Protein AF-A0A966WIM6-F1 (afdb_monomer_lite)

Radius of gyration: 26.94 Å; chains: 1; bounding box: 56×34×84 Å

Foldseek 3Di:
DDDDDDDDDDDDDDDDDDDPDDPPPPDQPDFDDDPDQKGKRWDADPVCRPPDIDIDIDPPPDNAAAEAEDPDDEDPQWDWDFPDDDDSYTYIDTDRDQPLDEPADAFFDWDDPDPRHIYGDCQWGQDPVVRDIGGGND

pLDDT: mean 73.27, std 20.08, range [28.98, 95.62]

Secondary structure (DSSP, 8-state):
-------------------SS-------------SSS--EEEEE-SS-TTS-EEEEEPPTT-S--EEE--SSPPPTTEEEEEEEEETTEEEEEEEE----EE-PPTTEEEEEEETTEEEEEEEEEEETTTTEEEES--

Sequence (138 aa):
MYTKINFSFLFFLLVSVLGPAGFLPLQVKGQTIRASTQKEIRIFDPANPANGNISLRTASGTAAYTMILPATLPVANQLLRVNSITTNVATLGWVTSLSSTGTGSNGQVAYWTSGTSQAGSANLFWNNTSARLGIGTS

Structure (mmCIF, N/CA/C/O backbone):
data_AF-A0A966WIM6-F1
#
_entry.id   AF-A0A966WIM6-F1
#
loop_
_atom_site.group_PDB
_atom_site.id
_atom_site.type_symbol
_atom_site.label_atom_id
_atom_site.label_alt_id
_atom_site.label_comp_id
_atom_site.label_asym_id
_atom_site.label_entity_id
_atom_site.label_seq_id
_atom_site.pdbx_PDB_ins_code
_atom_site.Cartn_x
_atom_site.Cartn_y
_atom_site.Cartn_z
_atom_site.occupancy
_atom_site.B_iso_or_equiv
_atom_site.auth_seq_id
_atom_site.auth_comp_id
_atom_site.auth_asym_id
_atom_site.auth_atom_id
_atom_site.pdbx_PDB_model_num
ATOM 1 N N . MET A 1 1 ? -31.501 -0.571 47.704 1.00 37.88 1 MET A N 1
ATOM 2 C CA . MET A 1 1 ? -30.383 -1.501 47.967 1.00 37.88 1 MET A CA 1
ATOM 3 C C . MET A 1 1 ? -29.591 -1.601 46.666 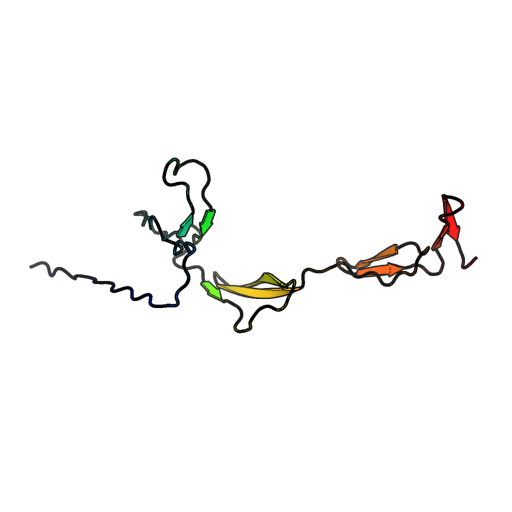1.00 37.88 1 MET A C 1
ATOM 5 O O . MET A 1 1 ? -30.102 -2.175 45.719 1.00 37.88 1 MET A O 1
ATOM 9 N N . TYR A 1 2 ? -28.458 -0.902 46.546 1.00 36.78 2 TYR A N 1
ATOM 10 C CA . TYR A 1 2 ? -27.693 -0.830 45.291 1.00 36.78 2 TYR A CA 1
ATOM 11 C C . TYR A 1 2 ? -26.502 -1.786 45.354 1.00 36.78 2 TYR A C 1
ATOM 13 O O . TYR A 1 2 ? -25.617 -1.624 46.193 1.00 36.78 2 TYR A O 1
ATOM 21 N N . THR A 1 3 ? -26.492 -2.782 44.471 1.00 38.22 3 THR A N 1
ATOM 22 C CA . THR A 1 3 ? -25.400 -3.752 44.350 1.00 38.22 3 THR A CA 1
ATOM 23 C C . THR A 1 3 ? -24.271 -3.142 43.526 1.00 38.22 3 THR A C 1
ATOM 25 O O . THR A 1 3 ? -24.444 -2.808 42.355 1.00 38.22 3 THR A O 1
ATOM 28 N N . LYS A 1 4 ? -23.101 -2.984 44.148 1.00 40.16 4 LYS A N 1
ATOM 29 C CA . LYS A 1 4 ? -21.862 -2.552 43.494 1.00 40.16 4 LYS A CA 1
ATOM 30 C C . LYS A 1 4 ? -21.292 -3.738 42.704 1.00 40.16 4 LYS A C 1
ATOM 32 O O . LYS A 1 4 ? -20.888 -4.728 43.305 1.00 40.16 4 LYS A O 1
ATOM 37 N N . ILE A 1 5 ? -21.259 -3.648 41.375 1.00 33.84 5 ILE A N 1
ATOM 38 C CA . ILE A 1 5 ? -20.564 -4.624 40.519 1.00 33.84 5 ILE A CA 1
ATOM 39 C C . ILE A 1 5 ? -19.123 -4.136 40.344 1.00 33.84 5 ILE A C 1
ATOM 41 O O . ILE A 1 5 ? -18.884 -3.105 39.720 1.00 33.84 5 ILE A O 1
ATOM 45 N N . ASN A 1 6 ? -18.163 -4.855 40.928 1.00 35.78 6 ASN A N 1
ATOM 46 C CA . ASN A 1 6 ? -16.735 -4.591 40.747 1.00 35.78 6 ASN A CA 1
ATOM 47 C C . ASN A 1 6 ? -16.232 -5.337 39.505 1.00 35.78 6 ASN A C 1
ATOM 49 O O . ASN A 1 6 ? -16.241 -6.565 39.484 1.00 35.78 6 ASN A O 1
ATOM 53 N N . PHE A 1 7 ? -15.743 -4.614 38.498 1.00 31.25 7 PHE A N 1
ATOM 54 C CA . PHE A 1 7 ? -14.973 -5.210 37.405 1.00 31.25 7 PHE A CA 1
ATOM 55 C C . PHE A 1 7 ? -13.481 -5.141 37.749 1.00 31.25 7 PHE A C 1
ATOM 57 O O . PHE A 1 7 ? -12.883 -4.069 37.690 1.00 31.25 7 PHE A O 1
ATOM 64 N N . SER A 1 8 ? -12.876 -6.274 38.117 1.00 33.16 8 SER A N 1
ATOM 65 C CA . SER A 1 8 ? -11.414 -6.418 38.150 1.00 33.16 8 SER A CA 1
ATOM 66 C C . SER A 1 8 ? -10.941 -6.971 36.810 1.00 33.16 8 SER A C 1
ATOM 68 O O . SER A 1 8 ? -11.246 -8.113 36.478 1.00 33.16 8 SER A O 1
ATOM 70 N N . PHE A 1 9 ? -10.192 -6.178 36.046 1.00 37.03 9 PHE A N 1
ATOM 71 C CA . PHE A 1 9 ? -9.435 -6.681 34.900 1.00 37.03 9 PHE A CA 1
ATOM 72 C C . PHE A 1 9 ? -7.998 -6.947 35.347 1.00 37.03 9 PHE A C 1
ATOM 74 O O . PHE A 1 9 ? -7.225 -6.019 35.574 1.00 37.03 9 PHE A O 1
ATOM 81 N N . LEU A 1 10 ? -7.656 -8.226 35.493 1.00 28.98 10 LEU A N 1
ATOM 82 C CA . LEU A 1 10 ? -6.288 -8.689 35.694 1.00 28.98 10 LEU A CA 1
ATOM 83 C C . LEU A 1 10 ? -5.654 -8.882 34.310 1.00 28.98 10 LEU A C 1
ATOM 85 O O . LEU A 1 10 ? -6.020 -9.807 33.589 1.00 28.98 10 LEU A O 1
ATOM 89 N N . PHE A 1 11 ? -4.744 -7.993 33.913 1.00 38.72 11 PHE A N 1
ATOM 90 C CA . PHE A 1 11 ? -4.003 -8.126 32.657 1.00 38.72 11 PHE A CA 1
ATOM 91 C C . PHE A 1 11 ? -2.646 -8.778 32.947 1.00 38.72 11 PHE A C 1
ATOM 93 O O . PHE A 1 11 ? -1.768 -8.151 33.536 1.00 38.72 11 PHE A O 1
ATOM 100 N N . PHE A 1 12 ? -2.482 -10.046 32.568 1.00 31.98 12 PHE A N 1
ATOM 101 C CA . PHE A 1 12 ? -1.183 -10.720 32.569 1.00 31.98 12 PHE A CA 1
ATOM 102 C C . PHE A 1 12 ? -0.484 -10.461 31.231 1.00 31.98 12 PHE A C 1
ATOM 104 O O . PHE A 1 12 ? -1.015 -10.809 30.179 1.00 31.98 12 PHE A O 1
ATOM 111 N N . LEU A 1 13 ? 0.725 -9.901 31.271 1.00 36.25 13 LEU A N 1
ATOM 112 C CA . LEU A 1 13 ? 1.658 -9.929 30.147 1.00 36.25 13 LEU A CA 1
ATOM 113 C C . LEU A 1 13 ? 2.978 -10.517 30.648 1.00 36.25 13 LEU A C 1
ATOM 115 O O . LEU A 1 13 ? 3.666 -9.893 31.453 1.00 36.25 13 LEU A O 1
ATOM 119 N N . LEU A 1 14 ? 3.315 -11.721 30.187 1.00 35.03 14 LEU A N 1
ATOM 120 C CA . LEU A 1 14 ? 4.596 -12.368 30.456 1.00 35.03 14 LEU A CA 1
ATOM 121 C C . LEU A 1 14 ? 5.268 -12.716 29.124 1.00 35.03 14 LEU A C 1
ATOM 123 O O . LEU A 1 14 ? 4.762 -13.575 28.410 1.00 35.03 14 LEU A O 1
ATOM 127 N N . VAL A 1 15 ? 6.407 -12.082 28.822 1.00 39.53 15 VAL A N 1
ATOM 128 C CA . VAL A 1 15 ? 7.455 -12.613 27.929 1.00 39.53 15 VAL A CA 1
ATOM 129 C C . VAL A 1 15 ? 8.822 -12.137 28.453 1.00 39.53 15 VAL A C 1
ATOM 131 O O . VAL A 1 15 ? 9.067 -10.937 28.558 1.00 39.53 15 VAL A O 1
ATOM 134 N N . SER A 1 16 ? 9.682 -13.095 28.818 1.00 42.56 16 SER A N 1
ATOM 135 C CA . SER A 1 16 ? 11.116 -12.973 29.156 1.00 42.56 16 SER A CA 1
ATOM 136 C C . SER A 1 16 ? 11.975 -12.951 27.868 1.00 42.56 16 SER A C 1
ATOM 138 O O . SER A 1 16 ? 11.489 -13.349 26.816 1.00 42.56 16 SER A O 1
ATOM 140 N N . VAL A 1 17 ? 13.211 -12.428 27.823 1.00 36.16 17 VAL A N 1
ATOM 141 C CA . VAL A 1 17 ? 14.492 -13.080 28.198 1.00 36.16 17 VAL A CA 1
ATOM 142 C C . VAL A 1 17 ? 15.636 -12.029 28.171 1.00 36.16 17 VAL A C 1
ATOM 144 O O . VAL A 1 17 ? 15.578 -11.054 27.429 1.00 36.16 17 VAL A O 1
ATOM 147 N N . LEU A 1 18 ? 16.649 -12.236 29.023 1.00 40.78 18 LEU A N 1
ATOM 148 C CA . LEU A 1 18 ? 17.762 -11.358 29.429 1.00 40.78 18 LEU A CA 1
ATOM 149 C C . LEU A 1 18 ? 18.646 -10.718 28.327 1.00 40.78 18 LEU A C 1
ATOM 151 O O . LEU A 1 18 ? 19.057 -11.385 27.383 1.00 40.78 18 LEU A O 1
ATOM 155 N N . GLY A 1 19 ? 1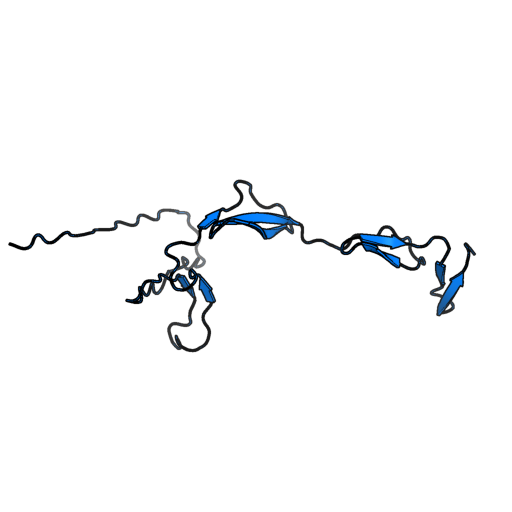9.096 -9.477 28.584 1.00 38.38 19 GLY A N 1
ATOM 156 C CA . GLY A 1 19 ? 20.276 -8.831 27.978 1.00 38.38 19 GLY A CA 1
ATOM 157 C C . GLY A 1 19 ? 20.514 -7.399 28.519 1.00 38.38 19 GLY A C 1
ATOM 158 O O . GLY A 1 19 ? 19.544 -6.650 28.655 1.00 38.38 19 GLY A O 1
ATOM 159 N N . PRO A 1 20 ? 21.756 -6.980 28.857 1.00 53.41 20 PRO A N 1
ATOM 160 C CA . PRO A 1 20 ? 22.046 -5.702 29.515 1.00 53.41 20 PRO A CA 1
ATOM 161 C C . PRO A 1 20 ? 22.185 -4.554 28.502 1.00 53.41 20 PRO A C 1
ATOM 163 O O . PRO A 1 20 ? 23.257 -3.987 28.329 1.00 53.41 20 PRO A O 1
ATOM 166 N N . ALA A 1 21 ? 21.098 -4.213 27.817 1.00 47.47 21 ALA A N 1
ATOM 167 C CA . ALA A 1 21 ? 20.949 -2.936 27.123 1.00 47.47 21 ALA A CA 1
ATOM 168 C C . ALA A 1 21 ? 19.458 -2.688 26.876 1.00 47.47 21 ALA A C 1
ATOM 170 O O . ALA A 1 21 ? 18.888 -3.156 25.896 1.00 47.47 21 ALA A O 1
ATOM 171 N N . GLY A 1 22 ? 18.845 -1.999 27.841 1.00 50.88 22 GLY A N 1
ATOM 172 C CA . GLY A 1 22 ? 17.519 -1.380 27.824 1.00 50.88 22 GLY A CA 1
ATOM 173 C C . GLY A 1 22 ? 16.638 -1.608 26.596 1.00 50.88 22 GLY A C 1
ATOM 174 O O . GLY A 1 22 ? 16.508 -0.723 25.756 1.00 50.88 22 GLY A O 1
ATOM 175 N N . PHE A 1 23 ? 15.907 -2.720 26.577 1.00 44.44 23 PHE A N 1
ATOM 176 C CA . PHE A 1 23 ? 14.590 -2.716 25.955 1.00 44.44 23 PHE A CA 1
ATOM 177 C C . PHE A 1 23 ? 13.643 -2.033 26.933 1.00 44.44 23 PHE A C 1
ATOM 179 O O . PHE A 1 23 ? 13.234 -2.619 27.934 1.00 44.44 23 PHE A O 1
ATOM 186 N N . LEU A 1 24 ? 13.325 -0.766 26.672 1.00 45.44 24 LEU A N 1
ATOM 187 C CA . LEU A 1 24 ? 12.171 -0.147 27.307 1.00 45.44 24 LEU A CA 1
ATOM 188 C C . LEU A 1 24 ? 10.952 -0.938 26.812 1.00 45.44 24 LEU A C 1
ATOM 190 O O . LEU A 1 24 ? 10.694 -0.914 25.604 1.00 45.44 24 LEU A O 1
ATOM 194 N N . PRO A 1 25 ? 10.219 -1.670 27.674 1.00 49.22 25 PRO A N 1
ATOM 195 C CA . PRO A 1 25 ? 8.959 -2.254 27.243 1.00 49.22 25 PRO A CA 1
ATOM 196 C C . PRO A 1 25 ? 8.109 -1.118 26.677 1.00 49.22 25 PRO A C 1
ATOM 198 O O . PRO A 1 25 ? 8.142 -0.005 27.211 1.00 49.22 25 PRO A O 1
ATOM 201 N N . LEU A 1 26 ? 7.382 -1.373 25.587 1.00 52.78 26 LEU A N 1
ATOM 202 C CA . LEU A 1 26 ? 6.412 -0.420 25.055 1.00 52.78 26 LEU A CA 1
ATOM 203 C C . LEU A 1 26 ? 5.356 -0.177 26.140 1.00 52.78 26 LEU A C 1
ATOM 205 O O . LEU A 1 26 ? 4.368 -0.896 26.263 1.00 52.78 26 LEU A O 1
ATOM 209 N N . GLN A 1 27 ? 5.624 0.805 26.991 1.00 55.62 27 GLN A N 1
ATOM 210 C CA . GLN A 1 27 ? 4.791 1.142 28.121 1.00 55.62 27 GLN A CA 1
ATOM 211 C C . GLN A 1 27 ? 3.637 1.967 27.572 1.00 55.62 27 GLN A C 1
ATOM 213 O O . GLN A 1 27 ? 3.838 3.068 27.057 1.00 55.62 27 GLN A O 1
ATOM 218 N N . VAL A 1 28 ? 2.416 1.449 27.688 1.00 59.28 28 VAL A N 1
ATOM 219 C CA . VAL A 1 28 ? 1.210 2.245 27.457 1.00 59.28 28 VAL A CA 1
ATOM 220 C C . VAL A 1 28 ? 1.148 3.284 28.579 1.00 59.28 28 VAL A C 1
ATOM 222 O O . VAL A 1 28 ? 0.642 3.019 29.665 1.00 59.28 28 VAL A O 1
ATOM 225 N N . LYS A 1 29 ? 1.744 4.462 28.345 1.00 51.03 29 LYS A N 1
ATOM 226 C CA . LYS A 1 29 ? 1.868 5.540 29.346 1.00 51.03 29 LYS A CA 1
ATOM 227 C C . LYS A 1 29 ? 0.544 6.255 29.642 1.00 51.03 29 LYS A C 1
ATOM 229 O O . LYS A 1 29 ? 0.480 7.057 30.566 1.00 51.03 29 LYS A O 1
ATOM 234 N N . GLY A 1 30 ? -0.516 5.943 28.900 1.00 51.59 30 GLY A N 1
ATOM 235 C CA . GLY A 1 30 ? -1.864 6.410 29.189 1.00 51.59 30 GLY A CA 1
ATOM 236 C C . GLY A 1 30 ? -2.893 5.808 28.240 1.00 51.59 30 GLY A C 1
ATOM 237 O O . GLY A 1 30 ? -2.741 5.877 27.024 1.00 51.59 30 GLY A O 1
ATOM 238 N N . GLN A 1 31 ? -3.962 5.245 28.799 1.00 52.75 31 GLN A N 1
ATOM 239 C CA . GLN A 1 31 ? -5.194 4.943 28.077 1.00 52.75 31 GLN A CA 1
ATOM 240 C C . GLN A 1 31 ? -6.260 5.913 28.585 1.00 52.75 31 GLN A C 1
ATOM 242 O O . GLN A 1 31 ? -6.745 5.786 29.707 1.00 52.75 31 GLN A O 1
ATOM 247 N N . THR A 1 32 ? -6.627 6.908 27.780 1.00 45.88 32 THR A N 1
ATOM 248 C CA . THR A 1 32 ? -7.728 7.811 28.132 1.00 45.88 32 THR A CA 1
ATOM 249 C C . THR A 1 32 ? -9.026 7.259 27.565 1.00 45.88 32 THR A C 1
ATOM 251 O O . THR A 1 32 ? -9.266 7.293 26.361 1.00 45.88 32 THR A O 1
ATOM 254 N N . ILE A 1 33 ? -9.905 6.788 28.444 1.00 50.50 33 ILE A N 1
ATOM 255 C CA . ILE A 1 33 ? -11.310 6.585 28.104 1.00 50.50 33 ILE A CA 1
ATOM 256 C C . ILE A 1 33 ? -11.975 7.965 28.143 1.00 50.50 33 ILE A C 1
ATOM 258 O O . ILE A 1 33 ? -12.213 8.498 29.224 1.00 50.50 33 ILE A O 1
ATOM 262 N N . ARG A 1 34 ? -12.276 8.568 26.987 1.00 51.12 34 ARG A N 1
ATOM 263 C CA . ARG A 1 34 ? -13.155 9.746 26.967 1.00 51.12 34 ARG A CA 1
ATOM 264 C C . ARG A 1 34 ? -14.599 9.301 27.191 1.00 51.12 34 ARG A C 1
ATOM 266 O O . ARG A 1 34 ? -15.059 8.321 26.605 1.00 51.12 34 ARG A O 1
ATOM 273 N N . ALA A 1 35 ? -15.302 10.011 28.069 1.00 51.62 35 ALA A N 1
ATOM 274 C CA . ALA A 1 35 ? -16.715 9.798 28.358 1.00 51.62 35 ALA A CA 1
ATOM 275 C C . ALA A 1 35 ? -17.594 10.400 27.247 1.00 51.62 35 ALA A C 1
ATOM 277 O O . ALA A 1 35 ? -18.286 11.388 27.448 1.00 51.62 35 ALA A O 1
ATOM 278 N N . SER A 1 36 ? -17.531 9.807 26.058 1.00 51.44 36 SER A N 1
ATOM 279 C CA . SER A 1 36 ? -18.590 9.848 25.047 1.00 51.44 36 SER A CA 1
ATOM 280 C C . SER A 1 36 ? -18.286 8.771 24.009 1.00 51.44 36 SER A C 1
ATOM 282 O O . SER A 1 36 ? -17.299 8.878 23.299 1.00 51.44 36 SER A O 1
ATOM 284 N N . THR A 1 37 ? -19.081 7.692 23.999 1.00 54.84 37 THR A N 1
ATOM 285 C CA . THR A 1 37 ? -19.271 6.659 22.943 1.00 54.84 37 THR A CA 1
ATOM 286 C C . THR A 1 37 ? -18.076 6.054 22.176 1.00 54.84 37 THR A C 1
ATOM 288 O O . THR A 1 37 ? -18.292 5.140 21.389 1.00 54.84 37 THR A O 1
ATOM 291 N N . GLN A 1 38 ? -16.830 6.477 22.382 1.00 59.59 38 GLN A N 1
ATOM 292 C CA . GLN A 1 38 ? -15.714 6.203 21.483 1.00 59.59 38 GLN A CA 1
ATOM 293 C C . GLN A 1 38 ? -14.437 5.954 22.289 1.00 59.59 38 GLN A C 1
ATOM 295 O O . GLN A 1 38 ? -14.011 6.771 23.108 1.00 59.59 38 GLN A O 1
ATOM 300 N N . LYS A 1 39 ? -13.840 4.780 22.080 1.00 70.69 39 LYS A N 1
ATOM 301 C CA . LYS A 1 39 ? -12.564 4.378 22.681 1.00 70.69 39 LYS A CA 1
ATOM 302 C C . LYS A 1 39 ? -11.456 4.590 21.653 1.00 70.69 39 LYS A C 1
ATOM 304 O O . LYS A 1 39 ? -11.666 4.371 20.463 1.00 70.69 39 LYS A O 1
ATOM 309 N N . GLU A 1 40 ? -10.285 5.010 22.112 1.00 74.19 40 GLU A N 1
ATOM 310 C CA . GLU A 1 40 ? -9.138 5.294 21.253 1.00 74.19 40 GLU A CA 1
ATOM 311 C C . GLU A 1 40 ? -7.850 4.763 21.886 1.00 74.19 40 GLU A C 1
ATOM 313 O O . GLU A 1 40 ? -7.650 4.888 23.096 1.00 74.19 40 GLU A O 1
ATOM 318 N N . ILE A 1 41 ? -6.969 4.212 21.051 1.00 77.56 41 ILE A N 1
ATOM 319 C CA . ILE A 1 41 ? -5.564 3.973 21.391 1.00 77.56 41 ILE A CA 1
ATOM 320 C C . ILE A 1 41 ? -4.762 5.138 20.820 1.00 77.56 41 ILE A C 1
ATOM 322 O O . ILE A 1 41 ? -4.879 5.446 19.634 1.00 77.56 41 ILE A O 1
ATOM 326 N N . ARG A 1 42 ? -3.953 5.791 21.656 1.00 76.88 42 ARG A N 1
ATOM 327 C CA . ARG A 1 42 ? -3.211 6.994 21.281 1.00 76.88 42 ARG A CA 1
ATOM 328 C C . ARG A 1 42 ? -1.737 6.874 21.639 1.00 76.88 42 ARG A C 1
ATOM 330 O O . ARG A 1 42 ? -1.399 6.506 22.759 1.00 76.88 42 ARG A O 1
ATOM 337 N N . ILE A 1 43 ? -0.888 7.293 20.710 1.00 81.00 43 ILE A N 1
ATOM 338 C CA . ILE A 1 43 ? 0.509 7.650 20.945 1.00 81.00 43 ILE A CA 1
ATOM 339 C C . ILE A 1 43 ? 0.579 9.179 20.926 1.00 81.00 43 ILE A C 1
ATOM 341 O O . ILE A 1 43 ? 0.165 9.814 19.953 1.00 81.00 43 ILE A O 1
ATOM 345 N N . PHE A 1 44 ? 1.045 9.771 22.023 1.00 78.62 44 PHE A N 1
ATOM 346 C CA . PHE A 1 44 ? 1.157 11.218 22.193 1.00 78.62 44 PHE A CA 1
ATOM 347 C C . PHE A 1 44 ? 2.378 11.559 23.047 1.00 78.62 44 PHE A C 1
ATOM 349 O O . PHE A 1 44 ? 2.813 10.736 23.855 1.00 78.62 44 PHE A O 1
ATOM 356 N N . ASP A 1 45 ? 2.911 12.769 22.881 1.00 79.00 45 ASP A N 1
ATOM 357 C CA . ASP A 1 45 ? 3.902 13.315 23.806 1.00 79.00 45 ASP A CA 1
ATOM 358 C C . ASP A 1 45 ? 3.216 13.638 25.148 1.00 79.00 45 ASP A C 1
ATOM 360 O O . ASP A 1 45 ? 2.326 14.495 25.180 1.00 79.00 45 ASP A O 1
ATOM 364 N N . PRO A 1 46 ? 3.592 12.983 26.264 1.00 71.62 46 PRO A N 1
ATOM 365 C CA . PRO A 1 46 ? 2.990 13.258 27.563 1.00 71.62 46 PRO A CA 1
ATOM 366 C C . PRO A 1 46 ? 3.259 14.682 28.071 1.00 71.62 46 PRO A C 1
ATOM 368 O O . PRO A 1 46 ? 2.467 15.175 28.870 1.00 71.62 46 PRO A O 1
ATOM 371 N N . ALA A 1 47 ? 4.331 15.346 27.622 1.00 76.94 47 ALA A N 1
ATOM 372 C CA . ALA A 1 47 ? 4.631 16.729 27.996 1.00 76.94 47 ALA A CA 1
ATOM 373 C C . ALA A 1 47 ? 3.789 17.744 27.205 1.00 76.94 47 ALA A C 1
ATOM 375 O O . ALA A 1 47 ? 3.469 18.811 27.723 1.00 76.94 47 ALA A O 1
ATOM 376 N N . ASN A 1 48 ? 3.384 17.397 25.978 1.00 76.50 48 ASN A N 1
ATOM 377 C CA . ASN A 1 48 ? 2.606 18.261 25.087 1.00 76.50 48 ASN A CA 1
ATOM 378 C C . ASN A 1 48 ? 1.446 17.491 24.427 1.00 76.50 48 ASN A C 1
ATOM 380 O O . ASN A 1 48 ? 1.401 17.353 23.203 1.00 76.50 48 ASN A O 1
ATOM 384 N N . PRO A 1 49 ? 0.450 17.019 25.198 1.00 68.88 49 PRO A N 1
ATOM 385 C CA . PRO A 1 49 ? -0.595 16.112 24.705 1.00 68.88 49 PRO A CA 1
ATOM 386 C C . PRO A 1 49 ? -1.519 16.711 23.626 1.00 68.88 49 PRO A C 1
ATOM 388 O O . PRO A 1 49 ? -2.302 15.983 23.008 1.00 68.88 49 PRO A O 1
ATOM 391 N N . ALA A 1 50 ? -1.455 18.029 23.411 1.00 72.31 50 ALA A N 1
ATOM 392 C CA . ALA A 1 50 ? -2.195 18.751 22.379 1.00 72.31 50 ALA A CA 1
ATOM 393 C C . ALA A 1 50 ? -1.474 18.789 21.017 1.00 72.31 50 ALA A C 1
ATOM 395 O O . ALA A 1 50 ? -2.126 18.999 19.994 1.00 72.31 50 ALA A O 1
ATOM 396 N N . ASN A 1 51 ? -0.161 18.547 20.982 1.00 70.88 51 ASN A N 1
ATOM 397 C CA . ASN A 1 51 ? 0.665 18.750 19.795 1.00 70.88 51 ASN A CA 1
ATOM 398 C C . ASN A 1 51 ? 0.970 17.415 19.115 1.00 70.88 51 ASN A C 1
ATOM 400 O O . ASN A 1 51 ? 1.982 16.781 19.390 1.00 70.88 51 ASN A O 1
ATOM 404 N N . GLY A 1 52 ? 0.082 17.007 18.206 1.00 69.81 52 GLY A N 1
ATOM 405 C CA . GLY A 1 52 ? 0.270 15.821 17.373 1.00 69.81 52 GLY A CA 1
ATOM 406 C C . GLY A 1 52 ? 0.021 14.515 18.128 1.00 69.81 52 GLY A C 1
ATOM 407 O O . GLY A 1 52 ? 0.681 14.178 19.106 1.00 69.81 52 GLY A O 1
ATOM 408 N N . ASN A 1 53 ? -0.956 13.746 17.660 1.00 79.00 53 ASN A N 1
ATOM 409 C CA . ASN A 1 53 ? -1.173 12.389 18.138 1.00 79.00 53 ASN A CA 1
ATOM 410 C C . ASN A 1 53 ? -1.347 11.439 16.960 1.00 79.00 53 ASN A C 1
ATOM 412 O O . ASN A 1 53 ? -1.962 11.784 15.952 1.00 79.00 53 ASN A O 1
ATOM 416 N N . ILE A 1 54 ? -0.807 10.233 17.118 1.00 82.88 54 ILE A N 1
ATOM 417 C CA . ILE A 1 54 ? -1.147 9.097 16.268 1.00 82.88 54 ILE A CA 1
ATOM 418 C C . ILE A 1 54 ? -2.167 8.280 17.040 1.00 82.88 54 ILE A C 1
ATOM 420 O O . ILE A 1 54 ? -1.964 7.928 18.201 1.00 82.88 54 ILE A O 1
ATOM 424 N N . SER A 1 55 ? -3.293 8.028 16.396 1.00 78.44 55 SER A N 1
ATOM 425 C CA . SER A 1 55 ? -4.530 7.743 17.091 1.00 78.44 55 SER A CA 1
ATOM 426 C C . SER A 1 55 ? -5.341 6.741 16.288 1.00 78.44 55 SER A C 1
ATOM 428 O O . SER A 1 55 ? -5.690 7.006 15.138 1.00 78.44 55 SER A O 1
ATOM 430 N N . LEU A 1 56 ? -5.635 5.592 16.891 1.00 80.31 56 LEU A N 1
ATOM 431 C CA . LEU A 1 56 ? -6.494 4.561 16.321 1.00 80.31 56 LEU A CA 1
ATOM 432 C C . LEU A 1 56 ? -7.839 4.604 17.037 1.00 80.31 56 LEU A C 1
ATOM 434 O O . LEU A 1 56 ? -7.935 4.326 18.236 1.00 80.31 56 LEU A O 1
ATOM 438 N N . ARG A 1 57 ? -8.878 4.966 16.289 1.00 77.06 57 ARG A N 1
ATOM 439 C CA . ARG A 1 57 ? -10.249 5.115 16.778 1.00 77.06 57 ARG A CA 1
ATOM 440 C C . ARG A 1 57 ? -11.239 4.645 15.721 1.00 77.06 57 ARG A C 1
ATOM 442 O O . ARG A 1 57 ? -10.961 4.734 14.527 1.00 77.06 57 ARG A O 1
ATOM 449 N N . THR A 1 58 ? -12.395 4.167 16.167 1.00 75.94 58 THR A N 1
ATOM 450 C CA . THR A 1 58 ? -13.547 3.922 15.288 1.00 75.94 58 THR A CA 1
ATOM 451 C C . THR A 1 58 ? -14.104 5.252 14.770 1.00 75.94 58 THR A C 1
ATOM 453 O O . THR A 1 58 ? -13.733 6.304 15.285 1.00 75.94 58 THR A O 1
ATOM 456 N N . ALA A 1 59 ? -14.992 5.252 13.773 1.00 75.06 59 ALA A N 1
ATOM 457 C CA . ALA A 1 59 ? -15.742 6.459 13.408 1.00 75.06 59 ALA A CA 1
ATOM 458 C C . ALA A 1 59 ? -16.745 6.844 14.515 1.00 75.06 59 ALA A C 1
ATOM 460 O O . ALA A 1 59 ? -17.169 5.993 15.302 1.00 75.06 59 ALA A O 1
ATOM 461 N N . SER A 1 60 ? -17.124 8.126 14.597 1.00 72.31 60 SER A N 1
ATOM 462 C CA . SER A 1 60 ? -18.113 8.577 15.591 1.00 72.31 60 SER A CA 1
ATOM 463 C C . SER A 1 60 ? -19.429 7.818 15.398 1.00 72.31 60 SER A C 1
ATOM 465 O O . SER A 1 60 ? -19.853 7.597 14.266 1.00 72.31 60 SER A O 1
ATOM 467 N N . GLY A 1 61 ? -20.044 7.354 16.489 1.00 72.38 61 GLY A N 1
ATOM 468 C CA . GLY A 1 61 ? -21.254 6.523 16.443 1.00 72.38 61 GLY A CA 1
ATOM 469 C C . GLY A 1 61 ? -21.034 5.051 16.058 1.00 72.38 61 GLY A C 1
ATOM 470 O O . GLY A 1 61 ? -21.994 4.287 16.042 1.00 72.38 61 GLY A O 1
ATOM 471 N N . THR A 1 62 ? -19.795 4.617 15.792 1.00 72.38 62 THR A N 1
ATOM 472 C CA . THR A 1 62 ? -19.468 3.213 15.485 1.00 72.38 62 THR A CA 1
ATOM 473 C C . THR A 1 62 ? -18.860 2.517 16.701 1.00 72.38 62 THR A C 1
ATOM 475 O O . THR A 1 62 ? -17.791 2.904 17.179 1.00 72.38 62 THR A O 1
ATOM 478 N N . ALA A 1 63 ? -19.526 1.462 17.183 1.00 72.19 63 ALA A N 1
ATOM 479 C CA . ALA A 1 63 ? -19.133 0.747 18.400 1.00 72.19 63 ALA A CA 1
ATOM 480 C C . ALA A 1 63 ? -17.809 -0.029 18.264 1.00 72.19 63 ALA A C 1
ATOM 482 O O . ALA A 1 63 ? -17.059 -0.123 19.233 1.00 72.19 63 ALA A O 1
ATOM 483 N N . ALA A 1 64 ? -17.512 -0.571 17.077 1.00 76.69 64 ALA A N 1
ATOM 484 C CA . ALA A 1 64 ? -16.308 -1.358 16.827 1.00 76.69 64 ALA A CA 1
ATOM 485 C C . ALA A 1 64 ? -15.824 -1.222 15.377 1.00 76.69 64 ALA A C 1
ATOM 487 O O . ALA A 1 64 ? -16.627 -1.125 14.452 1.00 76.69 64 ALA A O 1
ATOM 488 N N . TYR A 1 65 ? -14.505 -1.249 15.201 1.00 82.88 65 TYR A N 1
ATOM 489 C CA . TYR A 1 65 ? -13.836 -1.414 13.915 1.00 82.88 65 TYR A CA 1
ATOM 490 C C . TYR A 1 65 ? -12.816 -2.540 14.077 1.00 82.88 65 TYR A C 1
ATOM 492 O O . TYR A 1 65 ? -11.919 -2.442 14.917 1.00 82.88 65 TYR A O 1
ATOM 500 N N . THR A 1 66 ? -12.980 -3.621 13.322 1.00 87.25 66 THR A N 1
ATOM 501 C CA . THR A 1 66 ? -12.168 -4.833 13.448 1.00 87.25 66 THR A CA 1
ATOM 502 C C . THR A 1 66 ? -11.080 -4.840 12.385 1.00 87.25 66 THR A C 1
ATOM 504 O O . THR A 1 66 ? -11.360 -4.692 11.199 1.00 87.25 66 THR A O 1
ATOM 507 N N . MET A 1 67 ? -9.836 -5.056 12.805 1.00 90.31 67 MET A N 1
ATOM 508 C CA . MET A 1 67 ? -8.699 -5.289 11.915 1.00 90.31 67 MET A CA 1
ATOM 509 C C . MET A 1 67 ? -8.261 -6.746 12.044 1.00 90.31 67 MET A C 1
ATOM 511 O O . MET A 1 67 ? -7.835 -7.169 13.117 1.00 90.31 67 MET A O 1
ATOM 515 N N . ILE A 1 68 ? -8.380 -7.514 10.964 1.00 93.06 68 ILE A N 1
ATOM 516 C CA . ILE A 1 68 ? -7.967 -8.920 10.916 1.00 93.06 68 ILE A CA 1
ATOM 517 C C . ILE A 1 68 ? -6.542 -8.974 10.364 1.00 93.06 68 ILE A C 1
ATOM 519 O O . ILE A 1 68 ? -6.318 -8.615 9.208 1.00 93.06 68 ILE A O 1
ATOM 523 N N . LEU A 1 69 ? -5.585 -9.394 11.194 1.00 94.38 69 LEU A N 1
ATOM 524 C CA . LEU A 1 69 ? -4.184 -9.557 10.799 1.00 94.38 69 LEU A CA 1
ATOM 525 C C . LEU A 1 69 ? -3.990 -10.807 9.918 1.00 94.38 69 LEU A C 1
ATOM 527 O O . LEU A 1 69 ? -4.729 -11.782 10.081 1.00 94.38 69 LEU A O 1
ATOM 531 N N . PRO A 1 70 ? -2.983 -10.820 9.025 1.00 95.31 70 PRO A N 1
ATOM 532 C CA . PRO A 1 70 ? -2.591 -12.031 8.314 1.00 95.31 70 PRO A CA 1
ATOM 533 C C . PRO A 1 70 ? -2.172 -13.126 9.302 1.00 95.31 70 PRO A C 1
ATOM 535 O O . PRO A 1 70 ? -1.444 -12.856 10.255 1.00 95.31 70 PRO A O 1
ATOM 538 N N . ALA A 1 71 ? -2.579 -14.369 9.045 1.00 93.94 71 ALA A N 1
ATOM 539 C CA . ALA A 1 71 ? -2.143 -15.519 9.843 1.00 93.94 71 ALA A CA 1
ATOM 540 C C . ALA A 1 71 ? -0.694 -15.948 9.539 1.00 93.94 71 ALA A C 1
ATOM 542 O O . ALA A 1 71 ? -0.098 -16.716 10.289 1.00 93.94 71 ALA A O 1
ATOM 543 N N . THR A 1 72 ? -0.13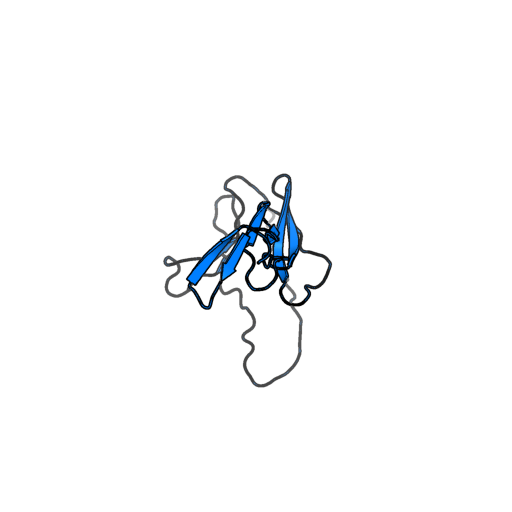0 -15.475 8.426 1.00 92.56 72 THR A N 1
ATOM 544 C CA . THR A 1 72 ? 1.228 -15.791 7.983 1.00 92.56 72 THR A CA 1
ATOM 545 C C . THR A 1 72 ? 2.221 -14.707 8.397 1.00 92.56 72 THR A C 1
ATOM 547 O O . THR A 1 72 ? 1.871 -13.533 8.534 1.00 92.56 72 THR A O 1
ATOM 550 N N . LEU A 1 73 ? 3.485 -15.096 8.579 1.00 93.88 73 LEU A N 1
ATOM 551 C CA . LEU A 1 73 ? 4.588 -14.155 8.788 1.00 93.88 73 LEU A CA 1
ATOM 552 C C . LEU A 1 73 ? 4.911 -13.401 7.481 1.00 93.88 73 LEU A C 1
ATOM 554 O O . LEU A 1 73 ? 4.783 -13.991 6.404 1.00 93.88 73 LEU A O 1
ATOM 558 N N . PRO A 1 74 ? 5.346 -12.128 7.555 1.00 94.56 74 PRO A N 1
ATOM 559 C CA . PRO A 1 74 ? 5.836 -11.413 6.382 1.00 94.56 74 PRO A CA 1
ATOM 560 C C . PRO A 1 74 ? 7.141 -12.034 5.878 1.00 94.56 74 PRO A C 1
ATOM 562 O O . PRO A 1 74 ? 7.977 -12.474 6.669 1.00 94.56 74 PRO A O 1
ATOM 565 N N . VAL A 1 75 ? 7.358 -11.987 4.565 1.00 90.88 75 VAL A N 1
ATOM 566 C CA . VAL A 1 75 ? 8.693 -12.145 3.973 1.00 90.88 75 VAL A CA 1
ATOM 567 C C . VAL A 1 75 ? 9.366 -10.781 3.795 1.00 90.88 75 VAL A C 1
ATOM 569 O O . VAL A 1 75 ? 8.743 -9.729 3.971 1.00 90.88 75 VAL A O 1
ATOM 572 N N . ALA A 1 76 ? 10.657 -10.787 3.452 1.00 90.75 76 ALA A N 1
ATOM 573 C CA . ALA A 1 76 ? 11.417 -9.561 3.232 1.00 90.75 76 ALA A CA 1
ATOM 574 C C . ALA A 1 76 ? 10.724 -8.633 2.215 1.00 90.75 7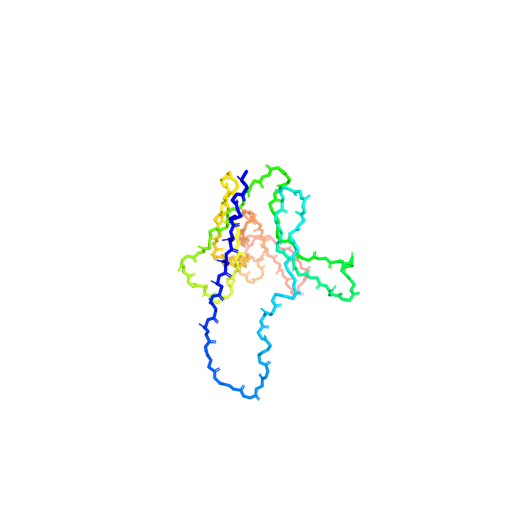6 ALA A C 1
ATOM 576 O O . ALA A 1 76 ? 10.192 -9.084 1.200 1.00 90.75 76 ALA A O 1
ATOM 577 N N . ASN A 1 77 ? 10.776 -7.324 2.483 1.00 86.38 77 ASN A N 1
ATOM 578 C CA . ASN A 1 77 ? 10.246 -6.259 1.621 1.00 86.38 77 ASN A CA 1
ATOM 579 C C . ASN A 1 77 ? 8.718 -6.272 1.417 1.00 86.38 77 ASN A C 1
ATOM 581 O O . ASN A 1 77 ? 8.209 -5.719 0.436 1.00 86.38 77 ASN A O 1
ATOM 585 N N . GLN A 1 78 ? 7.976 -6.874 2.348 1.00 91.69 78 GLN A N 1
ATOM 586 C CA . GLN A 1 78 ? 6.523 -6.752 2.395 1.00 91.69 78 GLN A CA 1
ATOM 587 C C . GLN A 1 78 ? 6.070 -5.627 3.326 1.00 91.69 78 GLN A C 1
ATOM 589 O O . GLN A 1 78 ? 6.666 -5.372 4.371 1.00 91.69 78 GLN A O 1
ATOM 594 N N . LEU A 1 79 ? 4.974 -4.975 2.944 1.00 91.00 79 LEU A N 1
ATOM 595 C CA . LEU A 1 79 ? 4.241 -4.019 3.763 1.00 91.00 79 LEU A CA 1
ATOM 596 C C . LEU A 1 79 ? 2.933 -4.650 4.233 1.00 91.00 79 LEU A C 1
ATOM 598 O O . LEU A 1 79 ? 2.328 -5.452 3.520 1.00 91.00 79 LEU A O 1
ATOM 602 N N . LEU A 1 80 ? 2.463 -4.253 5.414 1.00 93.50 80 LEU A N 1
ATOM 603 C CA . LEU A 1 80 ? 1.112 -4.578 5.855 1.00 93.50 80 LEU A CA 1
ATOM 604 C C . LEU A 1 80 ? 0.134 -3.585 5.219 1.00 93.50 80 LEU A C 1
ATOM 606 O O . LEU A 1 80 ? 0.251 -2.378 5.433 1.00 93.50 80 LEU A O 1
ATOM 610 N N . ARG A 1 81 ? -0.832 -4.074 4.441 1.00 92.44 81 ARG A N 1
ATOM 611 C CA . ARG A 1 81 ? -1.823 -3.234 3.752 1.00 92.44 81 ARG A CA 1
ATOM 612 C C . ARG A 1 81 ? -3.233 -3.762 3.974 1.00 92.44 81 ARG A C 1
ATOM 614 O O . ARG A 1 81 ? -3.430 -4.956 4.171 1.00 92.44 81 ARG A O 1
ATOM 621 N N . VAL A 1 82 ? -4.224 -2.877 3.900 1.00 93.56 82 VAL A N 1
ATOM 622 C CA . VAL A 1 82 ? -5.636 -3.274 3.841 1.00 93.56 82 VAL A CA 1
ATOM 623 C C . VAL A 1 82 ? -5.893 -4.022 2.531 1.00 93.56 82 VAL A C 1
ATOM 625 O O . VAL A 1 82 ? -5.652 -3.491 1.449 1.00 93.56 82 VAL A O 1
ATOM 628 N N . ASN A 1 83 ? -6.353 -5.264 2.642 1.00 92.94 83 ASN A N 1
ATOM 629 C CA . ASN A 1 83 ? -6.693 -6.136 1.523 1.00 92.94 83 ASN A CA 1
ATOM 630 C C . ASN A 1 83 ? -8.161 -5.972 1.107 1.00 92.94 83 ASN A C 1
ATOM 632 O O . ASN A 1 83 ? -8.468 -5.920 -0.079 1.00 92.94 83 ASN A O 1
ATOM 636 N N . SER A 1 84 ? -9.072 -5.857 2.076 1.00 93.94 84 SER A N 1
ATOM 637 C CA . SER A 1 84 ? -10.484 -5.562 1.815 1.00 93.94 84 SER A CA 1
ATOM 638 C C . SER A 1 84 ? -11.139 -4.879 3.010 1.00 93.94 84 SER A C 1
ATOM 640 O O . SER A 1 84 ? -10.650 -4.985 4.138 1.00 93.94 84 SER A O 1
ATOM 642 N N . ILE A 1 85 ? -12.254 -4.194 2.757 1.00 93.19 85 ILE A N 1
ATOM 643 C CA . ILE A 1 85 ? -13.098 -3.588 3.785 1.00 93.19 85 ILE A CA 1
ATOM 644 C C . ILE A 1 85 ? -14.525 -4.082 3.564 1.00 93.19 85 ILE A C 1
ATOM 646 O O . ILE A 1 85 ? -15.081 -3.918 2.482 1.00 93.19 85 ILE A O 1
ATOM 650 N N . THR A 1 86 ? -15.126 -4.681 4.587 1.00 92.31 86 THR A N 1
ATOM 651 C CA . THR A 1 86 ? -16.552 -5.032 4.620 1.00 92.31 86 THR A CA 1
ATOM 652 C C . THR A 1 86 ? -17.116 -4.560 5.948 1.00 92.31 86 THR A C 1
ATOM 654 O O . THR A 1 86 ? -16.699 -5.050 6.988 1.00 92.31 86 THR A O 1
ATOM 657 N N . THR A 1 87 ? -18.019 -3.578 5.913 1.00 88.31 87 THR A N 1
ATOM 658 C CA . THR A 1 87 ? -18.763 -3.030 7.066 1.00 88.31 87 THR A CA 1
ATOM 659 C C . THR A 1 87 ? -17.988 -3.042 8.389 1.00 88.31 87 THR A C 1
ATOM 661 O O . THR A 1 87 ? -18.176 -3.916 9.230 1.00 88.31 87 THR A O 1
ATOM 664 N N . ASN A 1 88 ? -17.118 -2.052 8.594 1.00 83.88 88 ASN A N 1
ATOM 665 C CA . ASN A 1 88 ? -16.296 -1.906 9.805 1.00 83.88 88 ASN A CA 1
ATOM 666 C C . ASN A 1 88 ? -15.301 -3.052 10.083 1.00 83.88 88 ASN A C 1
ATOM 668 O O . ASN A 1 88 ? -14.684 -3.064 11.146 1.00 83.88 88 ASN A O 1
ATOM 672 N N . VAL A 1 89 ? -15.101 -3.985 9.150 1.00 89.50 89 VAL A N 1
ATOM 673 C CA . VAL A 1 89 ? -14.049 -5.005 9.210 1.00 89.50 89 VAL A CA 1
ATOM 674 C C . VAL A 1 89 ? -13.061 -4.769 8.073 1.00 89.50 89 VAL A C 1
ATOM 676 O O . VAL A 1 89 ? -13.421 -4.858 6.900 1.00 89.50 89 VAL A O 1
ATOM 679 N N . ALA A 1 90 ? -11.808 -4.486 8.417 1.00 92.44 90 ALA A N 1
ATOM 680 C CA . ALA A 1 90 ? -10.694 -4.478 7.481 1.00 92.44 90 ALA A CA 1
ATOM 681 C C . ALA A 1 90 ? -9.903 -5.779 7.613 1.00 92.44 90 ALA A C 1
ATOM 683 O O . ALA A 1 90 ? -9.427 -6.116 8.698 1.00 92.44 90 ALA A O 1
ATOM 684 N N . THR A 1 91 ? -9.720 -6.495 6.507 1.00 95.31 91 THR A N 1
ATOM 685 C CA . THR A 1 91 ? -8.736 -7.581 6.445 1.00 95.31 91 THR A CA 1
ATOM 686 C C . THR A 1 91 ? -7.411 -7.007 5.974 1.00 95.31 91 THR A C 1
ATOM 688 O O . THR A 1 91 ? -7.366 -6.265 4.994 1.00 95.31 91 THR A O 1
ATOM 691 N N . LEU A 1 92 ? -6.329 -7.304 6.689 1.00 95.62 92 LEU A N 1
ATOM 692 C CA . LEU A 1 92 ? -4.982 -6.875 6.344 1.00 95.62 92 LEU A CA 1
ATOM 693 C C . LEU A 1 92 ? -4.237 -8.042 5.691 1.00 95.62 92 LEU A C 1
ATOM 695 O O . LEU A 1 92 ? -4.466 -9.205 6.014 1.00 95.62 92 LEU A O 1
ATOM 699 N N . GLY A 1 93 ? -3.352 -7.721 4.755 1.00 94.75 93 GLY A N 1
ATOM 700 C CA . GLY A 1 93 ? -2.537 -8.666 4.001 1.00 94.75 93 GLY A CA 1
ATOM 701 C C . GLY A 1 93 ? -1.103 -8.165 3.887 1.00 94.75 93 GLY A C 1
ATOM 702 O O . GLY A 1 93 ? -0.874 -6.956 3.781 1.00 94.75 93 GLY A O 1
ATOM 703 N N . TRP A 1 94 ? -0.142 -9.088 3.885 1.00 94.94 94 TRP A N 1
ATOM 704 C CA . TRP A 1 94 ? 1.220 -8.770 3.472 1.00 94.94 94 TRP A CA 1
ATOM 705 C C . TRP A 1 94 ? 1.251 -8.583 1.963 1.00 94.94 94 TRP A C 1
ATOM 707 O O . TRP A 1 94 ? 0.867 -9.474 1.207 1.00 94.94 94 TRP A O 1
ATOM 717 N N . VAL A 1 95 ? 1.704 -7.417 1.527 1.00 89.62 95 VAL A N 1
ATOM 718 C CA . VAL A 1 95 ? 1.855 -7.096 0.112 1.00 89.62 95 VAL A CA 1
ATOM 719 C C . VAL A 1 95 ? 3.314 -6.817 -0.163 1.00 89.62 95 VAL A C 1
ATOM 721 O O . VAL A 1 95 ? 3.958 -6.058 0.557 1.00 89.62 95 VAL A O 1
ATOM 724 N N . THR A 1 96 ? 3.857 -7.435 -1.203 1.00 87.19 96 THR A N 1
ATOM 725 C CA . THR A 1 96 ? 5.137 -6.989 -1.741 1.00 87.19 96 THR A CA 1
ATOM 726 C C . THR A 1 96 ? 4.944 -5.569 -2.255 1.00 87.19 96 THR A C 1
ATOM 728 O O . THR A 1 96 ? 3.965 -5.281 -2.950 1.00 87.19 96 THR A O 1
ATOM 731 N N . SER A 1 97 ? 5.844 -4.660 -1.871 1.00 75.25 97 SER A N 1
ATOM 732 C CA . SER A 1 97 ? 5.885 -3.346 -2.510 1.00 75.25 97 SER A CA 1
ATOM 733 C C . SER A 1 97 ? 6.002 -3.588 -4.008 1.00 75.25 97 SER A C 1
ATOM 735 O O . SER A 1 97 ? 6.934 -4.272 -4.436 1.00 75.25 97 SER A O 1
ATOM 737 N N . LEU A 1 98 ? 5.043 -3.107 -4.797 1.00 66.06 98 LEU A N 1
ATOM 738 C CA . LEU A 1 98 ? 5.159 -3.172 -6.245 1.00 66.06 98 LEU A CA 1
ATOM 739 C C . LEU A 1 98 ? 6.358 -2.307 -6.628 1.00 66.06 98 LEU A C 1
ATOM 741 O O . LEU A 1 98 ? 6.251 -1.085 -6.705 1.00 66.06 98 LEU A O 1
ATOM 745 N N . SER A 1 99 ? 7.502 -2.937 -6.886 1.00 62.50 99 SER A N 1
ATOM 746 C CA . SER A 1 99 ? 8.392 -2.390 -7.889 1.00 62.50 99 SER A CA 1
ATOM 747 C C . SER A 1 99 ? 7.615 -2.495 -9.197 1.00 62.50 99 SER A C 1
ATOM 749 O O . SER A 1 99 ? 7.184 -3.576 -9.600 1.00 62.50 99 SER A O 1
ATOM 751 N N . SER A 1 100 ? 7.337 -1.362 -9.834 1.00 65.31 100 SER A N 1
ATOM 752 C CA . SER A 1 100 ? 6.945 -1.364 -11.238 1.00 65.31 100 SER A CA 1
ATOM 753 C C . SER A 1 100 ? 8.023 -2.142 -11.988 1.00 65.31 100 SER A C 1
ATOM 755 O O . SER A 1 100 ? 9.162 -1.686 -12.089 1.00 65.31 100 SER A O 1
ATOM 757 N N . THR A 1 101 ? 7.691 -3.356 -12.418 1.00 67.88 101 THR A N 1
ATOM 758 C CA . THR A 1 101 ? 8.592 -4.187 -13.208 1.00 67.88 101 THR A CA 1
ATOM 759 C C . THR A 1 101 ? 8.390 -3.806 -14.668 1.00 67.88 101 THR A C 1
ATOM 761 O O . THR A 1 101 ? 7.264 -3.745 -15.166 1.00 67.88 101 THR A O 1
ATOM 764 N N . GLY A 1 102 ? 9.489 -3.453 -15.330 1.00 73.00 102 GLY A N 1
ATOM 765 C CA . GLY A 1 102 ? 9.532 -3.183 -16.761 1.00 73.00 102 GLY A CA 1
ATOM 766 C C . GLY A 1 102 ? 10.257 -4.317 -17.471 1.00 73.00 102 GLY A C 1
ATOM 767 O O . GLY A 1 102 ? 11.240 -4.840 -16.951 1.00 73.00 102 GLY A O 1
ATOM 768 N N . THR A 1 103 ? 9.778 -4.702 -18.650 1.00 78.25 103 THR A N 1
ATOM 769 C CA . THR A 1 103 ? 10.387 -5.766 -19.472 1.00 78.25 103 THR A CA 1
ATOM 770 C C . THR A 1 103 ? 11.257 -5.229 -20.615 1.00 78.25 103 THR A C 1
ATOM 772 O O . THR A 1 103 ? 11.714 -5.999 -21.456 1.00 78.25 103 THR A O 1
ATOM 775 N N . GLY A 1 104 ? 11.478 -3.911 -20.673 1.00 81.31 104 GLY A N 1
ATOM 776 C CA . GLY A 1 104 ? 12.276 -3.266 -21.716 1.00 81.31 104 GLY A CA 1
ATOM 777 C C . GLY A 1 104 ? 13.772 -3.567 -21.601 1.00 81.31 104 GLY A C 1
ATOM 778 O O . GLY A 1 104 ? 14.328 -3.633 -20.506 1.00 81.31 104 GLY A O 1
ATOM 779 N N . SER A 1 105 ? 14.427 -3.720 -22.750 1.00 85.75 105 SER A N 1
ATOM 780 C CA . SER A 1 105 ? 15.887 -3.810 -22.845 1.00 85.75 105 SER A CA 1
ATOM 781 C C . SER A 1 105 ? 16.529 -2.421 -22.844 1.00 85.75 105 SER A C 1
ATOM 783 O O . SER A 1 105 ? 15.881 -1.423 -23.168 1.00 85.75 105 SER A O 1
ATOM 785 N N . ASN A 1 106 ? 17.820 -2.346 -22.499 1.00 84.81 106 ASN A N 1
ATOM 786 C CA . ASN A 1 106 ? 18.575 -1.091 -22.563 1.00 84.81 106 ASN A CA 1
ATOM 787 C C . ASN A 1 106 ? 18.445 -0.465 -23.962 1.00 84.81 106 ASN A C 1
ATOM 789 O O . ASN A 1 106 ? 18.572 -1.153 -24.973 1.00 84.81 106 ASN A O 1
ATOM 793 N N . GLY A 1 107 ? 18.162 0.836 -23.996 1.00 85.25 107 GLY A N 1
ATOM 794 C CA . GLY A 1 107 ? 17.999 1.596 -25.226 1.00 85.25 107 GLY A CA 1
ATOM 795 C C . GLY A 1 107 ? 16.588 1.555 -25.797 1.00 85.25 107 GLY A C 1
ATOM 796 O O . GLY A 1 107 ? 16.309 2.331 -26.694 1.00 85.25 107 GLY A O 1
ATOM 797 N N . GLN A 1 108 ? 15.662 0.742 -25.288 1.00 91.31 108 GLN A N 1
ATOM 798 C CA . GLN A 1 108 ? 14.266 0.799 -25.729 1.00 91.31 108 GLN A CA 1
ATOM 799 C C . GLN A 1 108 ? 13.500 1.906 -25.005 1.00 91.31 108 GLN A C 1
ATOM 801 O O . GLN A 1 108 ? 13.698 2.150 -23.814 1.00 91.31 108 GLN A O 1
ATOM 806 N N . VAL A 1 109 ? 12.570 2.546 -25.713 1.00 90.88 109 VAL A N 1
ATOM 807 C CA . VAL A 1 109 ? 11.596 3.431 -25.071 1.00 90.88 109 VAL A CA 1
ATOM 808 C C . VAL A 1 109 ? 10.619 2.583 -24.263 1.00 90.88 109 VAL A C 1
ATOM 810 O O . VAL A 1 109 ? 9.967 1.689 -24.808 1.00 90.88 109 VAL A O 1
ATOM 813 N N . ALA A 1 110 ? 10.516 2.876 -22.968 1.00 91.44 110 ALA A N 1
ATOM 814 C CA . ALA A 1 110 ? 9.543 2.261 -22.078 1.00 91.44 110 ALA A CA 1
ATOM 815 C C . ALA A 1 110 ? 8.204 3.010 -22.126 1.00 91.44 110 ALA A C 1
ATOM 817 O O . ALA A 1 110 ? 8.166 4.240 -22.174 1.00 91.44 110 ALA A O 1
ATOM 818 N N . TYR A 1 111 ? 7.102 2.267 -22.078 1.00 89.75 111 TYR A N 1
ATOM 819 C CA . TYR A 1 111 ? 5.749 2.810 -22.000 1.00 89.75 111 TYR A CA 1
ATOM 820 C C . TYR A 1 111 ? 4.880 1.961 -21.069 1.00 89.75 111 TYR A C 1
ATOM 822 O O . TYR A 1 111 ? 5.125 0.770 -20.864 1.00 89.75 111 TYR A O 1
ATOM 830 N N . TRP A 1 112 ? 3.854 2.581 -20.489 1.00 90.19 112 TRP A N 1
ATOM 831 C CA . TRP A 1 112 ? 2.901 1.896 -19.621 1.00 90.19 112 TRP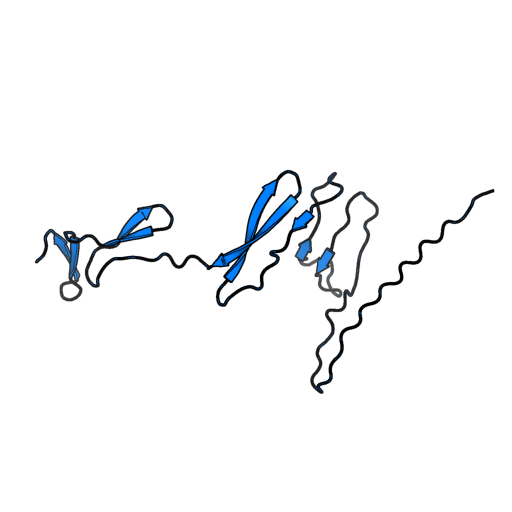 A CA 1
ATOM 832 C C . TRP A 1 112 ? 1.890 1.112 -20.456 1.00 90.19 112 TRP A C 1
ATOM 834 O O . TRP A 1 112 ? 1.198 1.685 -21.296 1.00 90.19 112 TRP A O 1
ATOM 844 N N . THR A 1 113 ? 1.782 -0.192 -20.205 1.00 89.06 113 THR A N 1
ATOM 845 C CA . THR A 1 113 ? 0.724 -1.044 -20.777 1.00 89.06 113 THR A CA 1
ATOM 846 C C . THR A 1 113 ? -0.493 -1.124 -19.856 1.00 89.06 113 THR A C 1
ATOM 848 O O . THR A 1 113 ? -1.590 -1.453 -20.297 1.00 89.06 113 THR A O 1
ATOM 851 N N . SER A 1 114 ? -0.311 -0.817 -18.569 1.00 86.62 114 SER A N 1
ATOM 852 C CA . SER A 1 114 ? -1.362 -0.705 -17.555 1.00 86.62 114 SER A CA 1
ATOM 853 C C . SER A 1 114 ? -0.868 0.141 -16.374 1.00 86.62 114 SER A C 1
ATOM 855 O O . SER A 1 114 ? 0.271 0.601 -16.373 1.00 86.62 114 SER A O 1
ATOM 857 N N . GLY A 1 115 ? -1.690 0.316 -15.334 1.00 83.25 115 GLY A N 1
ATOM 858 C CA . GLY A 1 115 ? -1.315 1.092 -14.143 1.00 83.25 115 GLY A CA 1
ATOM 859 C C . GLY A 1 115 ? -0.158 0.514 -13.312 1.00 83.25 115 GLY A C 1
ATOM 860 O O . GLY A 1 115 ? 0.373 1.216 -12.457 1.00 83.25 115 GLY A O 1
ATOM 861 N N . THR A 1 116 ? 0.240 -0.743 -13.533 1.00 82.62 116 THR A N 1
ATOM 862 C CA . THR A 1 116 ? 1.304 -1.415 -12.760 1.00 82.62 116 THR A CA 1
ATOM 863 C C . THR A 1 116 ? 2.351 -2.124 -13.623 1.00 82.62 116 THR A C 1
ATOM 865 O O . THR A 1 116 ? 3.239 -2.773 -13.073 1.00 82.62 116 THR A O 1
ATOM 868 N N . SER A 1 117 ? 2.287 -2.001 -14.954 1.00 84.94 117 SER A N 1
ATOM 869 C CA . SER A 1 117 ? 3.187 -2.708 -15.875 1.00 84.94 117 SER A CA 1
ATOM 870 C C . SER A 1 117 ? 3.733 -1.789 -16.966 1.00 84.94 117 SER A C 1
ATOM 872 O O . SER A 1 117 ? 2.988 -1.010 -17.567 1.00 84.94 117 SER A O 1
ATOM 874 N N . GLN A 1 118 ? 5.037 -1.905 -17.229 1.00 90.69 118 GLN A N 1
ATOM 875 C CA . GLN A 1 118 ? 5.722 -1.225 -18.326 1.00 90.69 118 GLN A CA 1
ATOM 876 C C . GLN A 1 118 ? 6.294 -2.241 -19.316 1.00 90.69 118 GLN A C 1
ATOM 878 O O . GLN A 1 118 ? 6.828 -3.278 -18.918 1.00 90.69 118 GLN A O 1
ATOM 883 N N . ALA A 1 119 ? 6.245 -1.904 -20.601 1.00 91.00 119 ALA A N 1
ATOM 884 C CA . ALA A 1 119 ? 6.897 -2.651 -21.671 1.00 91.00 119 ALA A CA 1
ATOM 885 C C . ALA A 1 119 ? 7.889 -1.759 -22.428 1.00 91.00 119 ALA A C 1
ATOM 887 O O . ALA A 1 119 ? 7.749 -0.536 -22.450 1.00 91.00 119 ALA A O 1
ATOM 888 N N . GLY A 1 120 ? 8.891 -2.376 -23.055 1.00 92.06 120 GLY A N 1
ATOM 889 C CA . GLY A 1 120 ? 9.769 -1.709 -24.018 1.00 92.06 120 GLY A CA 1
ATOM 890 C C . GLY A 1 120 ? 9.209 -1.799 -25.437 1.00 92.06 120 GLY A C 1
ATOM 891 O O . GLY A 1 120 ? 8.583 -2.794 -25.805 1.00 92.06 120 GLY A O 1
ATOM 892 N N . SER A 1 121 ? 9.429 -0.768 -26.251 1.00 91.00 121 SER A N 1
ATOM 893 C CA . SER A 1 121 ? 9.150 -0.822 -27.688 1.00 91.00 121 SER A CA 1
ATOM 894 C C . SER A 1 121 ? 10.366 -1.342 -28.449 1.00 91.00 121 SER A C 1
ATOM 896 O O . SER A 1 121 ? 11.453 -0.782 -28.341 1.00 91.00 121 SER A O 1
ATOM 898 N N . ALA A 1 122 ? 10.181 -2.377 -29.271 1.00 88.56 122 ALA A N 1
ATOM 899 C CA . ALA A 1 122 ? 11.232 -2.859 -30.171 1.00 88.56 122 ALA A CA 1
ATOM 900 C C . ALA A 1 122 ? 11.498 -1.902 -31.346 1.00 88.56 122 ALA A C 1
ATOM 902 O O . ALA A 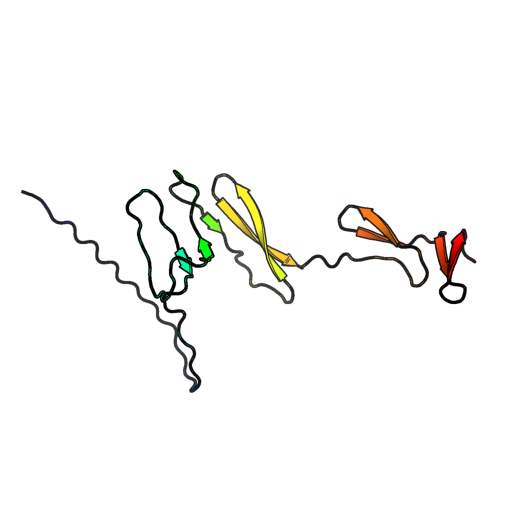1 122 ? 12.576 -1.939 -31.927 1.00 88.56 122 ALA A O 1
ATOM 903 N N . ASN A 1 123 ? 10.521 -1.051 -31.677 1.00 91.00 123 ASN A N 1
ATOM 904 C CA . ASN A 1 123 ? 10.565 -0.147 -32.827 1.00 91.00 123 ASN A CA 1
ATOM 905 C C . ASN A 1 123 ? 10.874 1.305 -32.444 1.00 91.00 123 ASN A C 1
ATOM 907 O O . ASN A 1 123 ? 10.959 2.150 -33.328 1.00 91.00 123 ASN A O 1
ATOM 911 N N . LEU A 1 124 ? 10.956 1.625 -31.150 1.00 91.69 124 LEU A N 1
ATOM 912 C CA . LEU A 1 124 ? 11.298 2.960 -30.662 1.00 91.69 124 LEU A CA 1
ATOM 913 C C . LEU A 1 124 ? 12.442 2.826 -29.669 1.00 91.69 124 LEU A C 1
ATOM 915 O O . LEU A 1 124 ? 12.293 2.178 -28.630 1.00 91.69 124 LEU A O 1
ATOM 919 N N . PHE A 1 125 ? 13.565 3.465 -29.970 1.00 91.31 125 PHE A N 1
ATOM 920 C CA . PHE A 1 125 ? 14.776 3.345 -29.171 1.00 91.31 125 PHE A CA 1
ATOM 921 C C . PHE A 1 125 ? 15.418 4.705 -28.896 1.00 91.31 125 PHE A C 1
ATOM 923 O O . PHE A 1 125 ? 15.367 5.629 -29.707 1.00 91.31 125 PHE A O 1
ATOM 930 N N . TRP A 1 126 ? 16.027 4.825 -27.723 1.00 90.00 126 TRP A N 1
ATOM 931 C CA . TRP A 1 126 ? 16.853 5.943 -27.313 1.00 90.00 126 TRP A CA 1
ATOM 932 C C . TRP A 1 126 ? 18.326 5.628 -27.579 1.00 90.00 126 TRP A C 1
ATOM 934 O O . TRP A 1 126 ? 18.911 4.728 -26.972 1.00 90.00 126 TRP A O 1
ATOM 944 N N . ASN A 1 127 ? 18.947 6.398 -28.472 1.00 87.50 127 ASN A N 1
ATOM 945 C CA . ASN A 1 127 ? 20.384 6.345 -28.697 1.00 87.50 127 ASN A CA 1
ATOM 946 C C . ASN A 1 127 ? 21.089 7.286 -27.707 1.00 87.50 127 ASN A C 1
ATOM 948 O O . ASN A 1 127 ? 21.080 8.505 -27.891 1.00 87.50 127 ASN A O 1
ATOM 952 N N . ASN A 1 128 ? 21.726 6.716 -26.679 1.00 85.50 128 ASN A N 1
ATOM 953 C CA . ASN A 1 128 ? 22.451 7.474 -25.652 1.00 85.50 128 ASN A CA 1
ATOM 954 C C . ASN A 1 128 ? 23.655 8.254 -26.203 1.00 85.50 128 ASN A C 1
ATOM 956 O O . ASN A 1 128 ? 23.949 9.337 -25.709 1.00 85.50 128 ASN A O 1
ATOM 960 N N . THR A 1 129 ? 24.342 7.733 -27.222 1.00 89.44 129 THR A N 1
ATOM 961 C CA . THR A 1 129 ? 25.531 8.373 -27.806 1.00 89.44 129 THR A CA 1
ATOM 962 C C . THR A 1 129 ? 25.170 9.647 -28.558 1.00 89.44 129 THR A C 1
ATOM 964 O O . THR A 1 129 ? 25.889 10.638 -28.484 1.00 89.44 129 THR A O 1
ATOM 967 N N . SER A 1 130 ? 24.052 9.633 -29.286 1.00 90.75 130 SER A N 1
ATOM 968 C CA . SER A 1 130 ? 23.595 10.781 -30.076 1.00 90.75 130 SER A CA 1
ATOM 969 C C . SER A 1 130 ? 22.504 11.610 -29.393 1.00 90.75 130 SER A C 1
ATOM 971 O O . SER A 1 130 ? 22.110 12.629 -29.955 1.00 90.75 130 SER A O 1
ATOM 973 N N . ALA A 1 131 ? 22.015 11.181 -28.224 1.00 90.69 131 ALA A N 1
ATOM 974 C CA . ALA A 1 131 ? 20.880 11.756 -27.496 1.00 90.69 131 ALA A CA 1
ATOM 975 C C . ALA A 1 131 ? 19.635 11.960 -28.384 1.00 90.69 131 ALA A C 1
ATOM 977 O O . ALA A 1 131 ? 19.051 13.045 -28.432 1.00 90.69 131 ALA A O 1
ATOM 978 N N . ARG A 1 132 ? 19.253 10.922 -29.140 1.00 92.12 132 ARG A N 1
ATOM 979 C CA . ARG A 1 132 ? 18.145 10.976 -30.111 1.00 92.12 132 ARG A CA 1
ATOM 980 C C . ARG A 1 132 ? 17.192 9.798 -29.971 1.00 92.12 132 ARG A C 1
ATOM 982 O O . ARG A 1 132 ? 17.614 8.675 -29.698 1.00 92.12 132 ARG A O 1
ATOM 989 N N . LEU A 1 133 ? 15.917 10.077 -30.238 1.00 92.19 133 LEU A N 1
ATOM 990 C CA . LEU A 1 133 ? 14.870 9.077 -30.419 1.00 92.19 133 LEU A CA 1
ATOM 991 C C . LEU A 1 133 ? 14.887 8.565 -31.866 1.00 92.19 133 LEU A C 1
ATOM 993 O O . LEU A 1 133 ? 14.836 9.365 -32.801 1.00 92.19 133 LEU A O 1
ATOM 997 N N . GLY A 1 134 ? 14.956 7.246 -32.032 1.00 90.88 134 GLY A N 1
ATOM 998 C CA . GLY A 1 134 ? 14.911 6.551 -33.318 1.00 90.88 134 GLY A CA 1
ATOM 999 C C . GLY A 1 134 ? 13.621 5.754 -33.518 1.00 90.88 134 GLY A C 1
ATOM 1000 O O . GLY A 1 134 ? 12.923 5.422 -32.556 1.00 90.88 134 GLY A O 1
ATOM 1001 N N . ILE A 1 135 ? 13.326 5.448 -34.784 1.00 92.31 135 ILE A N 1
ATOM 1002 C CA . ILE A 1 135 ? 12.213 4.593 -35.214 1.00 92.31 135 ILE A CA 1
ATOM 1003 C C . ILE A 1 135 ? 12.791 3.441 -36.041 1.00 92.31 135 ILE A C 1
ATOM 1005 O O . ILE A 1 135 ? 13.626 3.672 -36.911 1.00 92.31 135 ILE A O 1
ATOM 1009 N N . GLY A 1 136 ? 12.326 2.219 -35.790 1.00 83.88 136 GLY A N 1
ATOM 1010 C CA . GLY A 1 136 ? 12.836 0.988 -36.396 1.00 83.88 136 GLY A CA 1
ATOM 1011 C C . GLY A 1 136 ? 13.743 0.210 -35.442 1.00 83.88 136 GLY A C 1
ATOM 1012 O O . GLY A 1 136 ? 13.707 0.421 -34.232 1.00 83.88 136 GLY A O 1
ATOM 1013 N N . THR A 1 137 ? 14.535 -0.711 -35.988 1.00 70.50 137 THR A N 1
ATOM 1014 C CA . THR A 1 137 ? 15.403 -1.624 -35.218 1.00 70.50 137 THR A CA 1
ATOM 1015 C C . THR A 1 137 ? 16.898 -1.312 -35.357 1.00 70.50 137 THR A C 1
ATOM 1017 O O . THR A 1 137 ? 17.726 -2.120 -34.938 1.00 70.50 137 THR A O 1
ATOM 1020 N N . SER A 1 138 ? 17.250 -0.187 -35.985 1.00 59.53 138 SER A N 1
ATOM 1021 C CA . SER A 1 138 ? 18.627 0.216 -36.307 1.00 59.53 138 SER A CA 1
ATOM 1022 C C . SER A 1 138 ? 18.728 1.715 -36.536 1.00 59.53 138 SER A C 1
ATOM 1024 O O . SER A 1 138 ? 17.898 2.205 -37.336 1.00 59.53 138 SER A O 1
#